Protein AF-A0A930AUY0-F1 (afdb_monomer_lite)

Structure (mmCIF, N/CA/C/O backbone):
data_AF-A0A930AUY0-F1
#
_entry.id   AF-A0A930AUY0-F1
#
loop_
_atom_site.group_PDB
_atom_site.id
_atom_site.type_symbol
_atom_site.label_atom_id
_atom_site.label_alt_id
_atom_site.label_comp_id
_atom_site.label_asym_id
_atom_site.label_entity_id
_atom_site.label_seq_id
_atom_site.pdbx_PDB_ins_code
_atom_site.Cartn_x
_atom_site.Cartn_y
_atom_site.Cartn_z
_atom_site.occupancy
_atom_site.B_iso_or_equiv
_atom_site.auth_seq_id
_atom_site.auth_comp_id
_atom_site.auth_asym_id
_atom_site.auth_atom_id
_atom_site.pdbx_PDB_model_num
ATOM 1 N N . MET A 1 1 ? 16.544 -74.589 -13.208 1.00 41.06 1 MET A N 1
ATOM 2 C CA . MET A 1 1 ? 16.921 -74.690 -11.782 1.00 41.06 1 MET A CA 1
ATOM 3 C C . MET A 1 1 ? 15.817 -74.072 -10.936 1.00 41.06 1 MET A C 1
ATOM 5 O O . MET A 1 1 ? 15.342 -73.018 -11.313 1.00 41.06 1 MET A O 1
ATOM 9 N N . LYS A 1 2 ? 15.421 -74.812 -9.889 1.00 37.94 2 LYS A N 1
ATOM 10 C CA . LYS A 1 2 ? 14.658 -74.528 -8.649 1.00 37.94 2 LYS A CA 1
ATOM 11 C C . LYS A 1 2 ? 13.603 -73.398 -8.567 1.00 37.94 2 LYS A C 1
ATOM 13 O O . LYS A 1 2 ? 13.712 -72.324 -9.128 1.00 37.94 2 LYS A O 1
ATOM 18 N N . ARG A 1 3 ? 12.561 -73.756 -7.808 1.00 39.16 3 ARG A N 1
ATOM 19 C CA . ARG A 1 3 ? 11.215 -73.190 -7.666 1.00 39.16 3 ARG A CA 1
ATOM 20 C C . ARG A 1 3 ? 11.123 -72.024 -6.670 1.00 39.16 3 ARG A C 1
ATOM 22 O O . ARG A 1 3 ? 11.911 -71.973 -5.738 1.00 39.16 3 ARG A O 1
ATOM 29 N N . ALA A 1 4 ? 10.009 -71.299 -6.827 1.00 44.06 4 ALA A N 1
ATOM 30 C CA . ALA A 1 4 ? 9.121 -70.724 -5.810 1.00 44.06 4 ALA A CA 1
ATOM 31 C C . ALA A 1 4 ? 9.638 -69.589 -4.912 1.00 44.06 4 ALA A C 1
ATOM 33 O O . ALA A 1 4 ? 10.593 -69.753 -4.170 1.00 44.06 4 ALA A O 1
ATOM 34 N N . ASN A 1 5 ? 8.858 -68.504 -4.873 1.00 42.44 5 ASN A N 1
ATOM 35 C CA . ASN A 1 5 ? 8.391 -67.944 -3.608 1.00 42.44 5 ASN A CA 1
ATOM 36 C C . ASN A 1 5 ? 6.959 -67.414 -3.766 1.00 42.44 5 ASN A C 1
ATOM 38 O O . ASN A 1 5 ? 6.680 -66.516 -4.556 1.00 42.44 5 ASN A O 1
ATOM 42 N N . LEU A 1 6 ? 6.070 -68.058 -3.013 1.00 42.62 6 LEU A N 1
ATOM 43 C CA . LEU A 1 6 ? 4.675 -67.732 -2.767 1.00 42.62 6 LEU A CA 1
ATOM 44 C C . LEU A 1 6 ? 4.659 -66.771 -1.570 1.00 42.62 6 LEU A C 1
ATOM 46 O O . LEU A 1 6 ? 5.109 -67.147 -0.490 1.00 42.62 6 LEU A O 1
ATOM 50 N N . GLY A 1 7 ? 4.194 -65.538 -1.769 1.00 42.78 7 GLY A N 1
ATOM 51 C CA . GLY A 1 7 ? 4.023 -64.533 -0.717 1.00 42.78 7 GLY A CA 1
ATOM 52 C C . GLY A 1 7 ? 2.540 -64.250 -0.498 1.00 42.78 7 GLY A C 1
ATOM 53 O O . GLY A 1 7 ? 1.831 -63.889 -1.429 1.00 42.78 7 GLY A O 1
ATOM 54 N N . MET A 1 8 ? 2.097 -64.502 0.725 1.00 53.50 8 MET A N 1
ATOM 55 C CA . MET A 1 8 ? 0.728 -64.669 1.205 1.00 53.50 8 MET A CA 1
ATOM 56 C C . MET A 1 8 ? -0.088 -63.364 1.248 1.00 53.50 8 MET A C 1
ATOM 58 O O . MET A 1 8 ? 0.446 -62.302 1.551 1.00 53.50 8 MET A O 1
ATOM 62 N N . MET A 1 9 ? -1.397 -63.472 0.988 1.00 49.09 9 MET A N 1
ATOM 63 C CA . MET A 1 9 ? -2.395 -62.439 1.276 1.00 49.09 9 MET A CA 1
ATOM 64 C C . MET A 1 9 ? -2.423 -62.065 2.761 1.00 49.09 9 MET A C 1
ATOM 66 O O . MET A 1 9 ? -2.457 -62.950 3.615 1.00 49.09 9 MET A O 1
ATOM 70 N N . THR A 1 10 ? -2.643 -60.780 3.037 1.00 47.25 10 THR A N 1
ATOM 71 C CA . THR A 1 10 ? -3.403 -60.351 4.216 1.00 47.25 10 THR A CA 1
ATOM 72 C C . THR A 1 10 ? -4.326 -59.193 3.847 1.00 47.25 10 THR A C 1
ATOM 74 O O . THR A 1 10 ? -3.898 -58.089 3.528 1.00 47.25 10 THR A O 1
ATOM 77 N N . LEU A 1 11 ? -5.620 -59.504 3.862 1.00 44.59 11 LEU A N 1
ATOM 78 C CA . LEU A 1 11 ? -6.761 -58.598 3.804 1.00 44.59 11 LEU A CA 1
ATOM 79 C C . LEU A 1 11 ? -7.063 -58.161 5.251 1.00 44.59 11 LEU A C 1
ATOM 81 O O . LEU A 1 11 ? -7.195 -59.046 6.097 1.00 44.59 11 LEU A O 1
ATOM 85 N N . LEU A 1 12 ? -7.216 -56.866 5.562 1.00 40.78 12 LEU A N 1
ATOM 86 C CA . LEU A 1 12 ? -7.854 -56.474 6.831 1.00 40.78 12 LEU A CA 1
ATOM 87 C C . LEU A 1 12 ? -8.586 -55.116 6.778 1.00 40.78 12 LEU A C 1
ATOM 89 O O . LEU A 1 12 ? -7.990 -54.052 6.886 1.00 40.78 12 LEU A O 1
ATOM 93 N N . ALA A 1 13 ? -9.900 -55.254 6.572 1.00 51.66 13 ALA A N 1
ATOM 94 C CA . ALA A 1 13 ? -11.075 -54.529 7.076 1.00 51.66 13 ALA A CA 1
ATOM 95 C C . ALA A 1 13 ? -11.067 -52.999 7.313 1.00 51.66 13 ALA A C 1
ATOM 97 O O . ALA A 1 13 ? -10.427 -52.480 8.223 1.00 51.66 13 ALA A O 1
ATOM 98 N N . LEU A 1 14 ? -11.981 -52.328 6.592 1.00 45.28 14 LEU A N 1
ATOM 99 C CA . LEU A 1 14 ? -12.645 -51.088 7.006 1.00 45.28 14 LEU A CA 1
ATOM 100 C C . LEU A 1 14 ? -13.542 -51.337 8.232 1.00 45.28 14 LEU A C 1
ATOM 102 O O . LEU A 1 14 ? -14.252 -52.3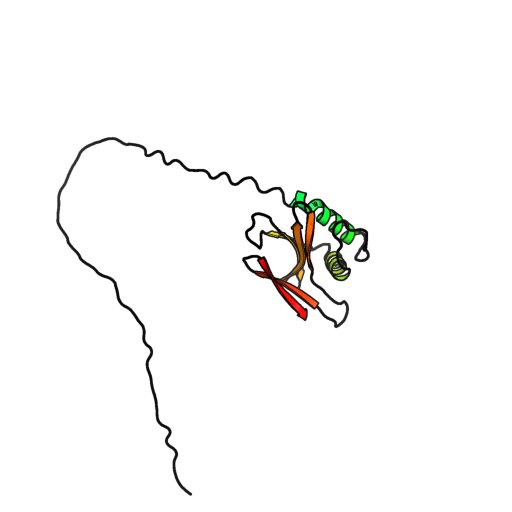42 8.276 1.00 45.28 14 LEU A O 1
ATOM 106 N N . VAL A 1 15 ? -13.616 -50.371 9.151 1.00 59.19 15 VAL A N 1
ATOM 107 C CA . VAL A 1 15 ? -14.698 -50.285 10.145 1.00 59.19 15 VAL A CA 1
ATOM 108 C C . VAL A 1 15 ? -15.395 -48.933 10.001 1.00 59.19 15 VAL A C 1
ATOM 110 O O . VAL A 1 15 ? -14.825 -47.887 10.298 1.00 59.19 15 VAL A O 1
ATOM 113 N N . LEU A 1 16 ? -16.642 -48.979 9.527 1.00 46.22 16 LEU A N 1
ATOM 114 C CA . LEU A 1 16 ? -17.627 -47.905 9.631 1.00 46.22 16 LEU A CA 1
ATOM 115 C C . LEU A 1 16 ? -18.341 -48.052 10.979 1.00 46.22 16 LEU A C 1
ATOM 117 O O . LEU A 1 16 ? -18.908 -49.106 11.262 1.00 46.22 16 LEU A O 1
ATOM 121 N N . GLY A 1 17 ? -18.328 -47.001 11.796 1.00 41.50 17 GLY A N 1
ATOM 122 C CA . GLY A 1 17 ? -19.151 -46.901 12.998 1.00 41.50 17 GLY A CA 1
ATOM 123 C C . GLY A 1 17 ? -20.426 -46.115 12.706 1.00 41.50 17 GLY A C 1
ATOM 124 O O . GLY A 1 17 ? -20.371 -44.906 12.505 1.00 41.50 17 GLY A O 1
ATOM 125 N N . ALA A 1 18 ? -21.567 -46.801 12.709 1.00 39.72 18 ALA A N 1
ATOM 126 C CA . ALA A 1 18 ? -22.899 -46.212 12.784 1.00 39.72 18 ALA A CA 1
ATOM 127 C C . ALA A 1 18 ? -23.663 -46.891 13.928 1.00 39.72 18 ALA A C 1
ATOM 129 O O . ALA A 1 18 ? -23.566 -48.109 14.060 1.00 39.72 18 ALA A O 1
ATOM 130 N N . CYS A 1 19 ? -24.398 -46.111 14.732 1.00 36.34 19 CYS A N 1
ATOM 131 C CA . CYS A 1 19 ? -25.766 -46.392 15.204 1.00 36.34 19 CYS A CA 1
ATOM 132 C C . CYS A 1 19 ? -26.179 -45.440 16.337 1.00 36.34 19 CYS A C 1
ATOM 134 O O . CYS A 1 19 ? -25.430 -45.235 17.288 1.00 36.34 19 CYS A O 1
ATOM 136 N N . GLY A 1 20 ? -27.416 -44.937 16.264 1.00 34.88 20 GLY A N 1
ATOM 137 C CA . GLY A 1 20 ? -28.084 -44.301 17.398 1.00 34.88 20 GLY A CA 1
ATOM 138 C C . GLY A 1 20 ? -29.282 -43.419 17.043 1.00 34.88 20 GLY A C 1
ATOM 139 O O . GLY A 1 20 ? -29.267 -42.249 17.394 1.00 34.88 20 GLY A O 1
ATOM 140 N N . ASN A 1 21 ? -30.310 -43.950 16.367 1.00 36.44 21 ASN A N 1
ATOM 141 C CA . ASN A 1 21 ? -31.605 -43.273 16.209 1.00 36.44 21 ASN A CA 1
ATOM 142 C C . ASN A 1 21 ? -32.692 -44.128 16.880 1.00 36.44 21 ASN A C 1
ATOM 144 O O . ASN A 1 21 ? -32.967 -45.240 16.430 1.00 36.44 21 ASN A O 1
ATOM 148 N N . GLY A 1 22 ? -33.279 -43.631 17.970 1.00 38.28 22 GLY A N 1
ATOM 149 C CA . GLY A 1 22 ? -34.413 -44.254 18.651 1.00 38.28 22 GLY A CA 1
ATOM 150 C C . GLY A 1 22 ? -35.733 -43.688 18.129 1.00 38.28 22 GLY A C 1
ATOM 151 O O . GLY A 1 22 ? -35.956 -42.483 18.190 1.00 38.28 22 GLY A O 1
ATOM 152 N N . GLN A 1 23 ? -36.603 -44.558 17.618 1.00 38.22 23 GLN A N 1
ATOM 153 C CA . GLN A 1 23 ? -38.022 -44.278 17.397 1.00 38.22 23 GLN A CA 1
ATOM 154 C C . GLN A 1 23 ? -38.837 -44.889 18.537 1.00 38.22 23 GLN A C 1
ATOM 156 O O . GLN A 1 23 ? -38.684 -46.072 18.832 1.00 38.22 23 GLN A O 1
ATOM 161 N N . THR A 1 24 ? -39.804 -44.138 19.051 1.00 31.78 24 THR A N 1
ATOM 162 C CA . THR A 1 24 ? -41.055 -44.694 19.576 1.00 31.78 24 THR A CA 1
ATOM 163 C C . THR A 1 24 ? -42.222 -43.917 18.974 1.00 31.78 24 THR A C 1
ATOM 165 O O . THR A 1 24 ? -42.271 -42.690 19.012 1.00 31.78 24 THR A O 1
ATOM 168 N N . LYS A 1 25 ? -43.124 -44.669 18.338 1.00 33.12 25 LYS A N 1
ATOM 169 C CA . LYS A 1 25 ? -44.444 -44.244 17.868 1.00 33.12 25 LYS A CA 1
ATOM 170 C C . LYS A 1 25 ? -45.422 -44.333 19.038 1.00 33.12 25 LYS A C 1
ATOM 172 O O . LYS A 1 25 ? -45.377 -45.328 19.753 1.00 33.12 25 LYS A O 1
ATOM 177 N N . ASP A 1 26 ? -46.367 -43.405 19.118 1.00 31.72 26 ASP A N 1
ATOM 178 C CA . ASP A 1 26 ? -47.728 -43.739 19.538 1.00 31.72 26 ASP A CA 1
ATOM 179 C C . ASP A 1 26 ? -48.743 -42.861 18.787 1.00 31.72 26 ASP A C 1
ATOM 181 O O . ASP A 1 26 ? -48.446 -41.725 18.414 1.00 31.72 26 ASP A O 1
ATOM 185 N N . SER A 1 27 ? -49.900 -43.438 18.476 1.00 34.66 27 SER A N 1
ATOM 186 C CA . SER A 1 27 ? -51.002 -42.864 17.699 1.00 34.66 27 SER A CA 1
ATOM 187 C C . SER A 1 27 ? -52.279 -42.945 18.533 1.00 34.66 27 SER A C 1
ATOM 189 O O . SER A 1 27 ? -52.641 -44.024 18.985 1.00 34.66 27 SER A O 1
ATOM 191 N N . GLY A 1 28 ? -52.999 -41.831 18.685 1.00 29.50 28 GLY A N 1
ATOM 192 C CA . GLY A 1 28 ? -54.304 -41.769 19.351 1.00 29.50 28 GLY A CA 1
ATOM 193 C C . GLY A 1 28 ? -55.206 -40.717 18.698 1.00 29.50 28 GLY A C 1
ATOM 194 O O . GLY A 1 28 ? -54.738 -39.643 18.333 1.00 29.50 28 GLY A O 1
ATOM 195 N N . ALA A 1 29 ? -56.472 -41.077 18.486 1.00 28.86 29 ALA A N 1
ATOM 196 C CA . ALA A 1 29 ? -57.418 -40.505 17.527 1.00 28.86 29 ALA A CA 1
ATOM 197 C C . ALA A 1 29 ? -58.315 -39.345 18.037 1.00 28.86 29 ALA A C 1
ATOM 199 O O . ALA A 1 29 ? -58.529 -39.197 19.233 1.00 28.86 29 ALA A O 1
ATOM 200 N N . GLU A 1 30 ? -58.858 -38.595 17.058 1.00 29.36 30 GLU A N 1
ATOM 201 C CA . GLU A 1 30 ? -60.138 -37.839 16.967 1.00 29.36 30 GLU A CA 1
ATOM 202 C C . GLU A 1 30 ? -60.681 -36.981 18.142 1.00 29.36 30 GLU A C 1
ATOM 204 O O . GLU A 1 30 ? -61.057 -37.502 19.184 1.00 29.36 30 GLU A O 1
ATOM 209 N N . LYS A 1 31 ? -60.983 -35.685 17.895 1.00 27.70 31 LYS A N 1
ATOM 210 C CA . LYS A 1 31 ? -62.313 -35.165 17.450 1.00 27.70 31 LYS A CA 1
ATOM 211 C C . LYS A 1 31 ? -62.484 -33.636 17.664 1.00 27.70 31 LYS A C 1
ATOM 213 O O . LYS A 1 31 ? -62.185 -33.093 18.716 1.00 27.70 31 LYS A O 1
ATOM 218 N N . SER A 1 32 ? -63.020 -32.992 16.623 1.00 30.50 32 SER A N 1
ATOM 219 C CA . SER A 1 32 ? -63.754 -31.712 16.465 1.00 30.50 32 SER A CA 1
ATOM 220 C C . SER A 1 32 ? -64.040 -30.713 17.624 1.00 30.50 32 SER A C 1
ATOM 222 O O . SER A 1 32 ? -64.730 -31.041 18.580 1.00 30.50 32 SER A O 1
ATOM 224 N N . GLN A 1 33 ? -63.748 -29.433 17.302 1.00 32.19 33 GLN A N 1
ATOM 225 C CA . GLN A 1 33 ? -64.621 -28.223 17.294 1.00 32.19 33 GLN A CA 1
ATOM 226 C C . GLN A 1 33 ? -64.729 -27.199 18.476 1.00 32.19 33 GLN A C 1
ATOM 228 O O . GLN A 1 33 ? -65.327 -27.463 19.507 1.00 32.19 33 GLN A O 1
ATOM 233 N N . VAL A 1 34 ? -64.286 -25.961 18.142 1.00 27.38 34 VAL A N 1
ATOM 234 C CA . VAL A 1 34 ? -64.723 -24.556 18.451 1.00 27.38 34 VAL A CA 1
ATOM 235 C C . VAL A 1 34 ? -64.672 -23.960 19.885 1.00 27.38 34 VAL A C 1
ATOM 237 O O . VAL A 1 34 ? -65.478 -24.312 20.735 1.00 27.38 34 VAL A O 1
ATOM 240 N N . THR A 1 35 ? -63.886 -22.878 20.089 1.00 25.25 35 THR A N 1
ATOM 241 C CA . THR A 1 35 ? -64.318 -21.440 20.201 1.00 25.25 35 THR A CA 1
ATOM 242 C C . THR A 1 35 ? -63.392 -20.566 21.085 1.00 25.25 35 THR A C 1
ATOM 244 O O . THR A 1 35 ? -63.191 -20.866 22.251 1.00 25.25 35 THR A O 1
ATOM 247 N N . GLN A 1 36 ? -62.919 -19.455 20.489 1.00 31.56 36 GLN A N 1
ATOM 248 C CA . GLN A 1 36 ? -62.481 -18.130 21.004 1.00 31.56 36 GLN A CA 1
ATOM 249 C C . GLN A 1 36 ? -61.567 -17.974 22.237 1.00 31.56 36 GLN A C 1
ATOM 251 O O . GLN A 1 36 ? -61.910 -18.344 23.351 1.00 31.56 36 GLN A O 1
ATOM 256 N N . GLY A 1 37 ? -60.509 -17.166 22.056 1.00 28.50 37 GLY A N 1
ATOM 257 C CA . GLY A 1 37 ? -59.898 -16.405 23.150 1.00 28.50 37 GLY A CA 1
ATOM 258 C C . GLY A 1 37 ? -58.584 -15.697 22.800 1.00 28.50 37 GLY A C 1
ATOM 259 O O . GLY A 1 37 ? -57.536 -16.316 22.860 1.00 28.50 37 GLY A O 1
ATOM 260 N N . ALA A 1 38 ? -58.683 -14.398 22.494 1.00 31.86 38 ALA A N 1
ATOM 261 C CA . ALA A 1 38 ? -57.677 -13.330 22.628 1.00 31.86 38 ALA A CA 1
ATOM 262 C C . ALA A 1 38 ? -56.285 -13.469 21.963 1.00 31.86 38 ALA A C 1
ATOM 264 O O . ALA A 1 38 ? -55.397 -14.188 22.411 1.00 31.86 38 ALA A O 1
ATOM 265 N N . THR A 1 39 ? -56.057 -12.621 20.957 1.00 34.75 39 THR A N 1
ATOM 266 C CA . THR A 1 39 ? -54.735 -12.252 20.441 1.00 34.75 39 THR A CA 1
ATOM 267 C C . THR A 1 39 ? -53.969 -11.453 21.501 1.00 34.75 39 THR A C 1
ATOM 269 O O . THR A 1 39 ? -54.252 -10.275 21.710 1.00 34.75 39 THR A O 1
ATOM 272 N N . THR A 1 40 ? -52.979 -12.070 22.142 1.00 31.64 40 THR A N 1
ATOM 273 C CA . THR A 1 40 ? -51.931 -11.351 22.878 1.00 31.64 40 THR A CA 1
ATOM 274 C C . THR A 1 40 ? -50.737 -11.217 21.943 1.00 31.64 40 THR A C 1
ATOM 276 O O . THR A 1 40 ? -50.098 -12.209 21.605 1.00 31.64 40 THR A O 1
ATOM 279 N N . ALA A 1 41 ? -50.466 -10.001 21.473 1.00 38.28 41 ALA A N 1
ATOM 280 C CA . ALA A 1 41 ? -49.250 -9.710 20.727 1.00 38.28 41 ALA A CA 1
ATOM 281 C C . ALA A 1 41 ? -48.055 -9.761 21.692 1.00 38.28 41 ALA A C 1
ATOM 283 O O . ALA A 1 41 ? -47.931 -8.912 22.575 1.00 38.28 41 ALA A O 1
ATOM 284 N N . GLU A 1 42 ? -47.187 -10.759 21.533 1.00 38.50 42 GLU A N 1
ATOM 285 C CA . GLU A 1 42 ? -45.856 -10.746 22.136 1.00 38.50 42 GLU A CA 1
ATOM 286 C C . GLU A 1 42 ? -45.053 -9.588 21.538 1.00 38.50 42 GLU A C 1
ATOM 288 O O . GLU A 1 42 ? -44.759 -9.546 20.342 1.00 38.50 42 GLU A O 1
ATOM 293 N N . VAL A 1 43 ? -44.684 -8.632 22.389 1.00 40.94 43 VAL A N 1
ATOM 294 C CA . VAL A 1 43 ? -43.685 -7.617 22.063 1.00 40.94 43 VAL A CA 1
ATOM 295 C C . VAL A 1 43 ? -42.331 -8.318 22.035 1.00 40.94 43 VAL A C 1
ATOM 297 O O . VAL A 1 43 ? -41.701 -8.540 23.066 1.00 40.94 43 VAL A O 1
ATOM 300 N N . THR A 1 44 ? -41.883 -8.692 20.838 1.00 34.38 44 THR A N 1
ATOM 301 C CA . THR A 1 44 ? -40.481 -9.038 20.604 1.00 34.38 44 THR A CA 1
ATOM 302 C C . THR A 1 44 ? -39.656 -7.763 20.747 1.00 34.38 44 THR A C 1
ATOM 304 O O . THR A 1 44 ? -39.594 -6.943 19.830 1.00 34.38 44 THR A O 1
ATOM 307 N N . THR A 1 45 ? -39.027 -7.579 21.906 1.00 33.81 45 THR A N 1
ATOM 308 C CA . THR A 1 45 ? -37.971 -6.581 22.083 1.00 33.81 45 THR A CA 1
ATOM 309 C C . THR A 1 45 ? -36.796 -6.984 21.199 1.00 33.81 45 THR A C 1
ATOM 311 O O . THR A 1 45 ? -35.992 -7.843 21.555 1.00 33.81 45 THR A O 1
ATOM 314 N N . GLN A 1 46 ? -36.720 -6.388 20.010 1.00 40.94 46 GLN A N 1
ATOM 315 C CA . GLN A 1 46 ? -35.516 -6.414 19.195 1.00 40.94 46 GLN A CA 1
ATOM 316 C C . GLN A 1 46 ? -34.472 -5.561 19.913 1.00 40.94 46 GLN A C 1
ATOM 318 O O . GLN A 1 46 ? -34.529 -4.333 19.895 1.00 40.94 46 GLN A O 1
ATOM 323 N N . THR A 1 47 ? -33.528 -6.216 20.583 1.00 37.34 47 THR A N 1
ATOM 324 C CA . THR A 1 47 ? -32.295 -5.563 21.013 1.00 37.34 47 THR A CA 1
ATOM 325 C C . THR A 1 47 ? -31.496 -5.246 19.757 1.00 37.34 47 THR A C 1
ATOM 327 O O . THR A 1 47 ? -30.736 -6.075 19.258 1.00 37.34 47 THR A O 1
ATOM 330 N N . THR A 1 48 ? -31.696 -4.052 19.207 1.00 38.25 48 THR A N 1
ATOM 331 C CA . THR A 1 48 ? -30.787 -3.487 18.215 1.00 38.25 48 THR A CA 1
ATOM 332 C C . THR A 1 48 ? -29.481 -3.190 18.940 1.00 38.25 48 THR A C 1
ATOM 334 O O . THR A 1 48 ? -29.352 -2.171 19.617 1.00 38.25 48 THR A O 1
ATOM 337 N N . THR A 1 49 ? -28.508 -4.093 18.847 1.00 40.62 49 THR A N 1
ATOM 338 C CA . THR A 1 49 ? -27.128 -3.754 19.189 1.00 40.62 49 THR A CA 1
ATOM 339 C C . THR A 1 49 ? -26.655 -2.770 18.126 1.00 40.62 49 THR A C 1
ATOM 341 O O . THR A 1 49 ? -26.272 -3.165 17.027 1.00 40.62 49 THR A O 1
ATOM 344 N N . THR A 1 50 ? -26.753 -1.474 18.415 1.00 43.66 50 THR A N 1
ATOM 345 C CA . THR A 1 50 ? -26.173 -0.427 17.574 1.00 43.66 50 THR A CA 1
ATOM 346 C C . THR A 1 50 ? -24.657 -0.583 17.638 1.00 43.66 50 THR A C 1
ATOM 348 O O . THR A 1 50 ? -24.015 -0.100 18.569 1.00 43.66 50 THR A O 1
ATOM 351 N N . VAL A 1 51 ? -24.082 -1.313 16.681 1.00 54.53 51 VAL A N 1
ATOM 352 C CA . VAL A 1 51 ? -22.636 -1.299 16.446 1.00 54.53 51 VAL A CA 1
ATOM 353 C C . VAL A 1 51 ? -22.274 0.151 16.135 1.00 54.53 51 VAL A C 1
ATOM 355 O O . VAL A 1 51 ? -22.900 0.773 15.273 1.00 54.53 51 VAL A O 1
ATOM 358 N N . ALA A 1 52 ? -21.331 0.719 16.887 1.00 57.72 52 ALA A N 1
ATOM 359 C CA . ALA A 1 52 ? -20.846 2.067 16.624 1.00 57.72 52 ALA A CA 1
ATOM 360 C C . ALA A 1 52 ? -20.400 2.168 15.150 1.00 57.72 52 ALA A C 1
ATOM 362 O O . ALA A 1 52 ? -19.799 1.217 14.644 1.00 57.72 52 ALA A O 1
ATOM 363 N N . PRO A 1 53 ? -20.686 3.277 14.442 1.00 63.03 53 PRO A N 1
ATOM 364 C CA . PRO A 1 53 ? -20.256 3.431 13.058 1.00 63.03 53 PRO A CA 1
ATOM 365 C C . PRO A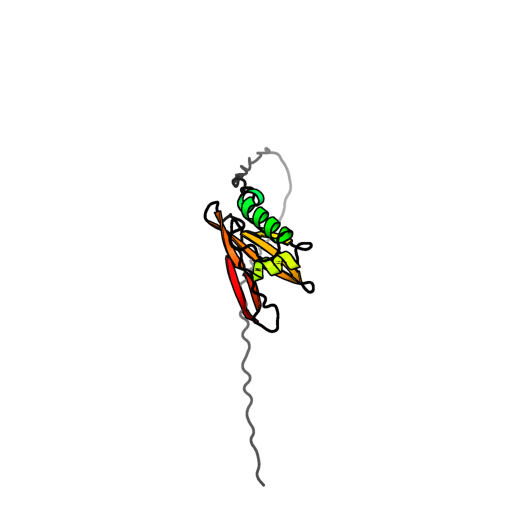 1 53 ? -18.736 3.276 12.961 1.00 63.03 53 PRO A C 1
ATOM 367 O O . PRO A 1 53 ? -18.003 3.955 13.686 1.00 63.03 53 PRO A O 1
ATOM 370 N N . LYS A 1 54 ? -18.263 2.395 12.071 1.00 68.75 54 LYS A N 1
ATOM 371 C CA . LYS A 1 54 ? -16.834 2.292 11.758 1.00 68.75 54 LYS A CA 1
ATOM 372 C C . LYS A 1 54 ? -16.384 3.639 11.162 1.00 68.75 54 LYS A C 1
ATOM 374 O O . LYS A 1 54 ? -17.109 4.181 10.321 1.00 68.75 54 LYS A O 1
ATOM 379 N N . PRO A 1 55 ? -15.262 4.224 11.617 1.00 73.19 55 PRO A N 1
ATOM 380 C CA . PRO A 1 55 ? -14.729 5.451 11.026 1.00 73.19 55 PRO A CA 1
ATOM 381 C C . PRO A 1 55 ? -14.471 5.276 9.519 1.00 73.19 55 PRO A C 1
ATOM 383 O O . PRO A 1 55 ? -14.224 4.163 9.058 1.00 73.19 55 PRO A O 1
ATOM 386 N N . ASP A 1 56 ? -14.531 6.365 8.743 1.00 85.75 56 ASP A N 1
ATOM 387 C CA . ASP A 1 56 ? -14.251 6.301 7.303 1.00 85.75 56 ASP A CA 1
ATOM 388 C C . ASP A 1 56 ? -12.769 5.973 7.071 1.00 85.75 56 ASP A C 1
ATOM 390 O O . ASP A 1 56 ? -11.878 6.794 7.307 1.00 85.75 56 ASP A O 1
ATOM 394 N N . ASN A 1 57 ? -12.498 4.766 6.574 1.00 85.88 57 ASN A N 1
ATOM 395 C CA . ASN A 1 57 ? -11.140 4.310 6.297 1.00 85.88 57 ASN A CA 1
ATOM 396 C C . ASN A 1 57 ? -10.391 5.241 5.334 1.00 85.88 57 ASN A C 1
ATOM 398 O O . ASN A 1 57 ? -9.175 5.392 5.442 1.00 85.88 57 ASN A O 1
ATOM 402 N N . LYS A 1 58 ? -11.078 5.899 4.391 1.00 88.44 58 LYS A N 1
ATOM 403 C CA . LYS A 1 58 ? -10.397 6.809 3.458 1.00 88.44 58 LYS A CA 1
ATOM 404 C C . LYS A 1 58 ? -9.792 8.011 4.170 1.00 88.44 58 LYS A C 1
ATOM 406 O O . LYS A 1 58 ? -8.715 8.455 3.777 1.00 88.44 58 LYS A O 1
ATOM 411 N N . GLU A 1 59 ? -10.458 8.507 5.207 1.00 92.94 59 GLU A N 1
ATOM 412 C CA . GLU A 1 59 ? -9.950 9.598 6.035 1.00 92.94 59 GLU A CA 1
ATOM 413 C C . GLU A 1 59 ? -8.732 9.139 6.845 1.00 92.94 59 GLU A C 1
ATOM 415 O O . GLU A 1 59 ? -7.691 9.798 6.829 1.00 92.94 59 GLU A O 1
ATOM 420 N N . LEU A 1 60 ? -8.819 7.961 7.472 1.00 94.44 60 LEU A N 1
ATOM 421 C CA . LEU A 1 60 ? -7.730 7.393 8.277 1.00 94.44 60 LEU A CA 1
ATOM 422 C C . LEU A 1 60 ? -6.449 7.151 7.464 1.00 94.44 60 LEU A C 1
ATOM 424 O O . LEU A 1 60 ? -5.344 7.321 7.975 1.00 94.44 60 LEU A O 1
ATOM 428 N N . TYR A 1 61 ? -6.590 6.811 6.182 1.00 97.38 61 TYR A N 1
ATOM 429 C CA . TYR A 1 61 ? -5.475 6.553 5.270 1.00 97.38 61 TYR A CA 1
ATOM 430 C C . TYR A 1 61 ? -5.165 7.716 4.310 1.00 97.38 61 TYR A C 1
ATOM 432 O O . TYR A 1 61 ? -4.415 7.529 3.349 1.00 97.38 61 TYR A O 1
ATOM 440 N N . ALA A 1 62 ? -5.670 8.932 4.556 1.00 96.81 62 ALA A N 1
ATOM 441 C CA . ALA A 1 62 ? -5.464 10.089 3.672 1.00 96.81 62 ALA A CA 1
ATOM 442 C C . ALA A 1 62 ? -3.979 10.340 3.337 1.00 96.81 62 ALA A C 1
ATOM 444 O O . ALA A 1 62 ? -3.632 10.563 2.177 1.00 96.81 62 ALA A O 1
ATOM 445 N N . LYS A 1 63 ? -3.091 10.200 4.332 1.00 97.38 63 LYS A N 1
ATOM 446 C CA . LYS A 1 63 ? -1.634 10.317 4.158 1.00 97.38 63 LYS A CA 1
ATOM 447 C C . LYS A 1 63 ? -1.041 9.283 3.205 1.00 97.38 63 LYS A C 1
ATOM 449 O O . LYS A 1 63 ? -0.187 9.623 2.395 1.00 97.38 63 LYS A O 1
ATOM 454 N N . VAL A 1 64 ? -1.547 8.051 3.229 1.00 98.31 64 VAL A N 1
ATOM 455 C CA . VAL A 1 64 ? -1.137 7.024 2.263 1.00 98.31 64 VAL A CA 1
ATOM 456 C C . VAL A 1 64 ? -1.591 7.416 0.857 1.00 98.31 64 VAL A C 1
ATOM 458 O O . VAL A 1 64 ? -0.821 7.303 -0.090 1.00 98.31 64 VAL A O 1
ATOM 461 N N . PHE A 1 65 ? -2.806 7.942 0.683 1.00 98.00 65 PHE A N 1
ATOM 462 C CA . PHE A 1 65 ? -3.261 8.396 -0.638 1.00 98.00 65 PHE A CA 1
ATOM 463 C C . PHE A 1 65 ? -2.476 9.609 -1.172 1.00 98.00 65 PHE A C 1
ATOM 465 O O . PHE A 1 65 ? -2.248 9.695 -2.383 1.00 98.00 65 PHE A O 1
ATOM 472 N N . GLU A 1 66 ? -2.034 10.523 -0.301 1.00 98.12 66 GLU A N 1
ATOM 473 C CA . GLU A 1 66 ? -1.083 11.595 -0.646 1.00 98.12 66 GLU A CA 1
ATOM 474 C C . GLU A 1 66 ? 0.253 11.019 -1.147 1.00 98.12 66 GLU A C 1
ATOM 476 O O . GLU A 1 66 ? 0.763 11.437 -2.191 1.00 98.12 66 GLU A O 1
ATOM 481 N N . ASP A 1 67 ? 0.783 10.009 -0.458 1.00 98.38 67 ASP A N 1
ATOM 482 C CA . ASP A 1 67 ? 2.035 9.346 -0.837 1.00 98.38 67 ASP A CA 1
ATOM 483 C C . ASP A 1 67 ? 1.922 8.639 -2.186 1.00 98.38 67 ASP A C 1
ATOM 485 O O . ASP A 1 67 ? 2.788 8.787 -3.050 1.00 98.38 67 ASP A O 1
ATOM 489 N N . ILE A 1 68 ? 0.819 7.923 -2.420 1.00 98.12 68 ILE A N 1
ATOM 490 C CA . ILE A 1 68 ? 0.577 7.262 -3.705 1.00 98.12 68 ILE A CA 1
ATOM 491 C C . ILE A 1 68 ? 0.489 8.288 -4.835 1.00 98.12 68 ILE A C 1
ATOM 493 O O . ILE A 1 68 ? 1.039 8.047 -5.907 1.00 98.12 68 ILE A O 1
ATOM 497 N N . ARG A 1 69 ? -0.141 9.447 -4.617 1.00 98.12 69 ARG A N 1
ATOM 498 C CA . ARG A 1 69 ? -0.149 10.535 -5.608 1.00 98.12 69 ARG A CA 1
ATOM 499 C C . ARG A 1 69 ? 1.268 11.020 -5.912 1.00 98.12 69 ARG A C 1
ATOM 501 O O . ARG A 1 69 ? 1.639 11.083 -7.082 1.00 98.12 69 ARG A O 1
ATOM 508 N N . THR A 1 70 ? 2.067 11.252 -4.873 1.00 98.44 70 THR A N 1
ATOM 509 C CA . THR A 1 70 ? 3.482 11.634 -4.999 1.00 98.44 70 THR A CA 1
ATOM 510 C C . THR A 1 70 ? 4.260 10.618 -5.839 1.00 98.44 70 THR A C 1
ATOM 512 O O . THR A 1 70 ? 4.961 11.000 -6.774 1.00 98.44 70 THR A O 1
ATOM 515 N N . VAL A 1 71 ? 4.087 9.317 -5.582 1.00 98.19 71 VAL A N 1
ATOM 516 C CA . VAL A 1 71 ? 4.710 8.239 -6.372 1.00 98.19 71 VAL A CA 1
ATOM 517 C C . VAL A 1 71 ? 4.242 8.258 -7.829 1.00 98.19 71 VAL A C 1
ATOM 519 O O . VAL A 1 71 ? 5.051 8.070 -8.737 1.00 98.19 71 VAL A O 1
ATOM 522 N N . LYS A 1 72 ? 2.949 8.481 -8.099 1.00 97.69 72 LYS A N 1
ATOM 523 C CA . LYS A 1 72 ? 2.421 8.537 -9.477 1.00 97.69 72 LYS A CA 1
ATOM 524 C C . LYS A 1 72 ? 3.009 9.700 -10.280 1.00 97.69 72 LYS A C 1
ATOM 526 O O . LYS A 1 72 ? 3.303 9.519 -11.464 1.00 97.69 72 LYS A O 1
ATOM 531 N N . GLU A 1 73 ? 3.165 10.855 -9.641 1.00 97.38 73 GLU A N 1
ATOM 532 C CA . GLU A 1 73 ? 3.626 12.100 -10.262 1.00 97.38 73 GLU A CA 1
ATOM 533 C C . GLU A 1 73 ? 5.150 12.150 -10.417 1.00 97.38 73 GLU A C 1
ATOM 535 O O . GLU A 1 73 ? 5.645 12.527 -11.478 1.00 97.38 73 GLU A O 1
ATOM 540 N N . LEU A 1 74 ? 5.896 11.743 -9.385 1.00 97.62 74 LEU A N 1
ATOM 541 C CA . LEU A 1 74 ? 7.353 11.911 -9.326 1.00 97.62 74 LEU A CA 1
ATOM 542 C C . LEU A 1 74 ? 8.149 10.652 -9.693 1.00 97.62 74 LEU A C 1
ATOM 544 O O . LEU A 1 74 ? 9.350 10.747 -9.935 1.00 97.62 74 LEU A O 1
ATOM 548 N N . GLY A 1 75 ? 7.516 9.478 -9.738 1.00 96.94 75 GLY A N 1
ATOM 549 C CA . GLY A 1 75 ? 8.213 8.210 -9.960 1.00 96.94 75 GLY A CA 1
ATOM 550 C C . GLY A 1 75 ? 8.597 7.489 -8.667 1.00 96.94 75 GLY A C 1
ATOM 551 O O . GLY A 1 75 ? 8.037 7.731 -7.602 1.00 96.94 75 GLY A O 1
ATOM 552 N N . ALA A 1 76 ? 9.548 6.558 -8.773 1.00 94.69 76 ALA A N 1
ATOM 553 C CA . ALA A 1 76 ? 9.987 5.712 -7.660 1.00 94.69 76 ALA A CA 1
ATOM 554 C C . ALA A 1 76 ? 11.008 6.386 -6.721 1.00 94.69 76 ALA A C 1
ATOM 556 O O . ALA A 1 76 ? 11.180 5.946 -5.587 1.00 94.69 76 ALA A O 1
ATOM 557 N N . ASP A 1 77 ? 11.687 7.445 -7.178 1.00 96.06 77 ASP A N 1
ATOM 558 C CA . ASP A 1 77 ? 12.721 8.157 -6.413 1.00 96.06 77 ASP A CA 1
ATOM 559 C C . ASP A 1 77 ? 12.113 9.240 -5.497 1.00 96.06 77 ASP A C 1
ATOM 561 O O . ASP A 1 77 ? 12.180 10.460 -5.717 1.00 96.06 77 ASP A O 1
ATOM 565 N N . VAL A 1 78 ? 11.415 8.751 -4.473 1.00 96.06 78 VAL A N 1
ATOM 566 C CA . VAL A 1 78 ? 10.628 9.555 -3.524 1.00 96.06 78 VAL A CA 1
ATOM 567 C C . VAL A 1 78 ? 11.093 9.397 -2.076 1.00 96.06 78 VAL A C 1
ATOM 569 O O . VAL A 1 78 ? 10.362 9.735 -1.145 1.00 96.06 78 VAL A O 1
ATOM 572 N N . ALA A 1 79 ? 12.320 8.913 -1.870 1.00 93.00 79 ALA A N 1
ATOM 573 C CA . ALA A 1 79 ? 12.908 8.789 -0.541 1.00 93.00 79 ALA A CA 1
ATOM 574 C C . ALA A 1 79 ? 12.847 10.133 0.212 1.00 93.00 79 ALA A C 1
ATOM 576 O O . ALA A 1 79 ? 13.192 11.185 -0.327 1.00 93.00 79 ALA A O 1
ATOM 577 N N . GLY A 1 80 ? 12.351 10.100 1.452 1.00 94.75 80 GLY A N 1
ATOM 578 C CA . GLY A 1 80 ? 12.178 11.288 2.296 1.00 94.75 80 GLY A CA 1
ATOM 579 C C . GLY A 1 80 ? 11.029 12.230 1.904 1.00 94.75 80 GLY A C 1
ATOM 580 O O . GLY A 1 80 ? 10.855 13.250 2.564 1.00 94.75 80 GLY A O 1
ATOM 581 N N . LYS A 1 81 ? 10.242 11.915 0.864 1.00 96.50 81 LYS A N 1
ATOM 582 C CA . LYS A 1 81 ? 9.098 12.736 0.413 1.00 96.50 81 LYS A CA 1
ATOM 583 C C . LYS A 1 81 ? 7.735 12.184 0.845 1.00 96.50 81 LYS A C 1
ATOM 585 O O . LYS A 1 81 ? 6.730 12.851 0.635 1.00 96.50 81 LYS A O 1
ATOM 590 N N . LEU A 1 82 ? 7.699 10.969 1.392 1.00 97.94 82 LEU A N 1
ATOM 591 C CA . LEU A 1 82 ? 6.470 10.265 1.761 1.00 97.94 82 LEU A CA 1
ATOM 592 C C . LEU A 1 82 ? 6.190 10.388 3.261 1.00 97.94 82 LEU A C 1
ATOM 594 O O . LEU A 1 82 ? 7.115 10.349 4.074 1.00 97.94 82 LEU A O 1
ATOM 598 N N . ASN A 1 83 ? 4.913 10.485 3.622 1.00 97.81 83 ASN A N 1
ATOM 599 C CA . ASN A 1 83 ? 4.433 10.451 5.001 1.00 97.81 83 ASN A CA 1
ATOM 600 C C . ASN A 1 83 ? 4.655 9.059 5.624 1.00 97.81 83 ASN A C 1
ATOM 602 O O . ASN A 1 83 ? 5.049 8.956 6.784 1.00 97.81 83 ASN A O 1
ATOM 606 N N . VAL A 1 84 ? 4.425 7.999 4.845 1.00 97.31 84 VAL A N 1
ATOM 607 C CA . VAL A 1 84 ? 4.698 6.600 5.180 1.00 97.31 84 VAL A CA 1
ATOM 608 C C . VAL A 1 84 ? 5.746 6.073 4.191 1.00 97.31 84 VAL A C 1
ATOM 610 O O . VAL A 1 84 ? 5.406 5.732 3.055 1.00 97.31 84 VAL A O 1
ATOM 613 N N . PRO A 1 85 ? 7.033 6.035 4.583 1.00 95.69 85 PRO A N 1
ATOM 614 C CA . PRO A 1 85 ? 8.123 5.692 3.676 1.00 95.69 85 PRO A CA 1
ATOM 615 C C . PRO A 1 85 ? 7.951 4.312 3.041 1.00 95.69 85 PRO A C 1
ATOM 617 O O . PRO A 1 85 ? 7.846 3.312 3.743 1.00 95.69 85 PRO A O 1
ATOM 620 N N . LEU A 1 86 ? 7.958 4.277 1.710 1.00 95.62 86 LEU A N 1
ATOM 621 C CA . LEU A 1 86 ? 7.993 3.066 0.899 1.00 95.62 86 LEU A CA 1
ATOM 622 C C . LEU A 1 86 ? 9.425 2.769 0.474 1.00 95.62 86 LEU A C 1
ATOM 624 O O . LEU A 1 86 ? 10.173 3.681 0.113 1.00 95.62 86 LEU A O 1
ATOM 628 N N . GLU A 1 87 ? 9.770 1.489 0.410 1.00 93.88 87 GLU A N 1
ATOM 629 C CA . GLU A 1 87 ? 10.999 1.083 -0.261 1.00 93.88 87 GLU A CA 1
ATOM 630 C C . GLU A 1 87 ? 10.908 1.317 -1.774 1.00 93.88 87 GLU A C 1
ATOM 632 O O . GLU A 1 87 ? 9.830 1.253 -2.381 1.00 93.88 87 GLU A O 1
ATOM 637 N N . TYR A 1 88 ? 12.066 1.532 -2.404 1.00 93.06 88 TYR A N 1
ATOM 638 C CA . TYR A 1 88 ? 12.158 1.886 -3.823 1.00 93.06 88 TYR A CA 1
ATOM 639 C C . TYR A 1 88 ? 11.396 0.913 -4.732 1.00 93.06 88 TYR A C 1
ATOM 641 O O . TYR A 1 88 ? 10.679 1.333 -5.635 1.00 93.06 88 TYR A O 1
ATOM 649 N N . TRP A 1 89 ? 11.511 -0.396 -4.503 1.00 91.56 89 TRP A N 1
ATOM 650 C CA . TRP A 1 89 ? 10.861 -1.413 -5.339 1.00 91.56 89 TRP A CA 1
ATOM 651 C C . TRP A 1 89 ? 9.333 -1.397 -5.228 1.00 91.56 89 TRP A C 1
ATOM 653 O O . TRP A 1 89 ? 8.647 -1.643 -6.225 1.00 91.56 89 TRP A O 1
ATOM 663 N N . ALA A 1 90 ? 8.791 -1.079 -4.051 1.00 94.12 90 ALA A N 1
ATOM 664 C CA . ALA A 1 90 ? 7.355 -0.939 -3.851 1.00 94.12 90 ALA A CA 1
ATOM 665 C C . ALA A 1 90 ? 6.858 0.328 -4.558 1.00 94.12 90 ALA A C 1
ATOM 667 O O . ALA A 1 90 ? 5.914 0.258 -5.348 1.00 94.12 90 ALA A O 1
ATOM 668 N N . ALA A 1 91 ? 7.558 1.455 -4.380 1.00 96.19 91 ALA A N 1
ATOM 669 C CA . ALA A 1 91 ? 7.269 2.699 -5.094 1.00 96.19 91 ALA A CA 1
ATOM 670 C C . ALA A 1 91 ? 7.360 2.523 -6.624 1.00 96.19 91 ALA A C 1
ATOM 672 O O . ALA A 1 91 ? 6.472 2.954 -7.357 1.00 96.19 91 ALA A O 1
ATOM 673 N N . ASN A 1 92 ? 8.379 1.814 -7.114 1.00 94.81 92 ASN A N 1
ATOM 674 C CA . ASN A 1 92 ? 8.559 1.494 -8.531 1.00 94.81 92 ASN A CA 1
ATOM 675 C C . ASN A 1 92 ? 7.427 0.615 -9.070 1.00 94.81 92 ASN A C 1
ATOM 677 O O . ASN A 1 92 ? 6.884 0.890 -10.138 1.00 94.81 92 ASN A O 1
ATOM 681 N N . SER A 1 93 ? 7.021 -0.410 -8.319 1.00 93.06 93 SER A N 1
ATOM 682 C CA . SER A 1 93 ? 5.909 -1.285 -8.705 1.00 93.06 93 SER A CA 1
ATOM 683 C C . SER A 1 93 ? 4.586 -0.519 -8.781 1.00 93.06 93 SER A C 1
ATOM 685 O O . SER A 1 93 ? 3.835 -0.682 -9.743 1.00 93.06 93 SER A O 1
ATOM 687 N N . LEU A 1 94 ? 4.323 0.364 -7.812 1.00 95.69 94 LEU A N 1
ATOM 688 C CA . LEU A 1 94 ? 3.144 1.232 -7.810 1.00 95.69 94 LEU A CA 1
ATOM 689 C C . LEU A 1 94 ? 3.166 2.232 -8.970 1.00 95.69 94 LEU A C 1
ATOM 691 O O . LEU A 1 94 ? 2.147 2.420 -9.632 1.00 95.69 94 LEU A O 1
ATOM 695 N N . ASN A 1 9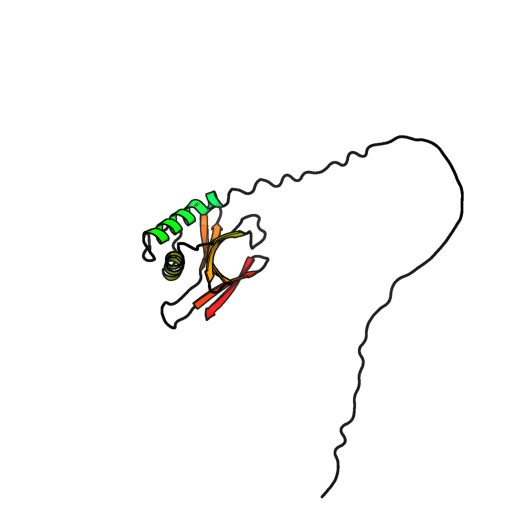5 ? 4.315 2.854 -9.247 1.00 96.88 95 ASN A N 1
ATOM 696 C CA . ASN A 1 95 ? 4.447 3.813 -10.341 1.00 96.88 95 ASN A CA 1
ATOM 697 C C . ASN A 1 95 ? 4.290 3.147 -11.717 1.00 96.88 95 ASN A C 1
ATOM 699 O O . ASN A 1 95 ? 3.556 3.663 -12.559 1.00 96.88 95 ASN A O 1
ATOM 703 N N . LYS A 1 96 ? 4.905 1.975 -11.933 1.00 94.69 96 LYS A N 1
ATOM 704 C CA . LYS A 1 96 ? 4.773 1.203 -13.184 1.00 94.69 96 LYS A CA 1
ATOM 705 C C . LYS A 1 96 ? 3.322 0.819 -13.487 1.00 94.69 96 LYS A C 1
ATOM 707 O O . LYS A 1 96 ? 2.971 0.676 -14.651 1.00 94.69 96 LYS A O 1
ATOM 712 N N . GLN A 1 97 ? 2.494 0.664 -12.454 1.00 95.50 97 GLN A N 1
ATOM 713 C CA . GLN A 1 97 ? 1.094 0.230 -12.546 1.00 95.50 97 GLN A CA 1
ATOM 714 C C . GLN A 1 97 ? 0.107 1.345 -12.160 1.00 95.50 97 GLN A C 1
ATOM 716 O O . GLN A 1 97 ? -1.038 1.071 -11.802 1.00 95.50 97 GLN A O 1
ATOM 721 N N . LYS A 1 98 ? 0.540 2.613 -12.206 1.00 95.38 98 LYS A N 1
ATOM 722 C CA . LYS A 1 98 ? -0.187 3.774 -11.659 1.00 95.38 98 LYS A CA 1
ATOM 723 C C . LYS A 1 98 ? -1.614 3.958 -12.179 1.00 95.38 98 LYS A C 1
ATOM 725 O O . LYS A 1 98 ? -2.462 4.462 -11.434 1.00 95.38 98 LYS A O 1
ATOM 730 N N . ASP A 1 99 ? -1.871 3.531 -13.409 1.00 95.38 99 ASP A N 1
ATOM 731 C CA . ASP A 1 99 ? -3.166 3.666 -14.085 1.00 95.38 99 ASP A CA 1
ATOM 732 C C . ASP A 1 99 ? -4.105 2.475 -13.824 1.00 95.38 99 ASP A C 1
ATOM 734 O O . ASP A 1 99 ? -5.287 2.531 -14.151 1.00 95.38 99 ASP A O 1
ATOM 738 N N . SER A 1 100 ? -3.604 1.410 -13.189 1.00 95.75 100 SER A N 1
ATOM 739 C CA . SER A 1 100 ? -4.339 0.171 -12.902 1.00 95.75 100 SER A CA 1
ATOM 740 C C . SER A 1 100 ? -4.286 -0.234 -11.426 1.00 95.75 100 SER A C 1
ATOM 742 O O . SER A 1 100 ? -4.531 -1.399 -11.097 1.00 95.75 100 SER A O 1
ATOM 744 N N . LEU A 1 101 ? -3.941 0.703 -10.535 1.00 96.31 101 LEU A N 1
ATOM 745 C CA . LEU A 1 101 ? -3.917 0.440 -9.099 1.00 96.31 101 LEU A CA 1
ATOM 746 C C . LEU A 1 101 ? -5.319 0.136 -8.571 1.00 96.31 101 LEU A C 1
ATOM 748 O O . LEU A 1 101 ? -6.294 0.813 -8.895 1.00 96.31 101 LEU A O 1
ATOM 752 N N . GLN A 1 102 ? -5.380 -0.862 -7.704 1.00 95.69 102 GLN A N 1
ATOM 753 C CA . GLN A 1 102 ? -6.567 -1.317 -7.000 1.00 95.69 102 GLN A CA 1
ATOM 754 C C . GLN A 1 102 ? -6.347 -1.139 -5.502 1.00 95.69 102 GLN A C 1
ATOM 756 O O . GLN A 1 102 ? -5.230 -1.310 -5.008 1.00 95.69 102 GLN A O 1
ATOM 761 N N . TYR A 1 103 ? -7.425 -0.801 -4.800 1.00 95.44 103 TYR A N 1
ATOM 762 C CA . TYR A 1 103 ? -7.431 -0.524 -3.369 1.00 95.44 103 TYR A CA 1
ATOM 763 C C . TYR A 1 103 ? -8.485 -1.402 -2.706 1.00 95.44 103 TYR A C 1
ATOM 765 O O . TYR A 1 103 ? -9.613 -1.483 -3.198 1.00 95.44 103 TYR A O 1
ATOM 773 N N . LEU A 1 104 ? -8.125 -2.034 -1.595 1.00 93.56 104 LEU A N 1
ATOM 774 C CA . LEU A 1 104 ? -9.024 -2.866 -0.804 1.00 93.56 104 LEU A CA 1
ATOM 775 C C . LEU A 1 104 ? -8.871 -2.495 0.669 1.00 93.56 104 LEU A C 1
ATOM 777 O O . LEU A 1 104 ? -7.752 -2.444 1.168 1.00 93.56 104 LEU A O 1
ATOM 781 N N . PHE A 1 105 ? -9.998 -2.259 1.336 1.00 94.50 105 PHE A N 1
ATOM 782 C CA . PHE A 1 105 ? -10.077 -2.195 2.791 1.00 94.50 105 PHE A CA 1
ATOM 783 C C . PHE A 1 105 ? -10.655 -3.507 3.300 1.00 94.50 105 PHE A C 1
ATOM 785 O O . PHE A 1 105 ? -11.707 -3.927 2.809 1.00 94.50 105 PHE A O 1
ATOM 792 N N . TYR A 1 106 ? -9.963 -4.161 4.225 1.00 91.88 106 TYR A N 1
ATOM 793 C CA . TYR A 1 106 ? -10.429 -5.410 4.813 1.00 91.88 106 TYR A CA 1
ATOM 794 C C . TYR A 1 106 ? -9.765 -5.633 6.170 1.00 91.88 106 TYR A C 1
ATOM 796 O O . TYR A 1 106 ? -8.542 -5.643 6.238 1.00 91.88 106 TYR A O 1
ATOM 804 N N . ASP A 1 107 ? -10.578 -5.837 7.199 1.00 92.06 107 ASP A N 1
ATOM 805 C CA . ASP A 1 107 ? -10.189 -6.258 8.546 1.00 92.06 107 ASP A CA 1
ATOM 806 C C . ASP A 1 107 ? -9.677 -7.708 8.517 1.00 92.06 107 ASP A C 1
ATOM 808 O O . ASP A 1 107 ? -10.453 -8.671 8.521 1.00 92.06 107 ASP A O 1
ATOM 812 N N . ILE A 1 108 ? -8.359 -7.884 8.364 1.00 90.56 108 ILE A N 1
ATOM 813 C CA . ILE A 1 108 ? -7.771 -9.225 8.198 1.00 90.56 108 ILE A CA 1
ATOM 814 C C . ILE A 1 108 ? -7.723 -10.021 9.502 1.00 90.56 108 ILE A C 1
ATOM 816 O O . ILE A 1 108 ? -7.675 -11.259 9.445 1.00 90.56 108 ILE A O 1
ATOM 820 N N . ASN A 1 109 ? -7.685 -9.342 10.647 1.00 90.19 109 ASN A N 1
ATOM 821 C CA . ASN A 1 109 ? -7.477 -9.929 11.970 1.00 90.19 109 ASN A CA 1
ATOM 822 C C . ASN A 1 109 ? -8.744 -9.930 12.852 1.00 90.19 109 ASN A C 1
ATOM 824 O O . ASN A 1 109 ? -8.671 -10.415 13.982 1.00 90.19 109 ASN A O 1
ATOM 828 N N . ASP A 1 110 ? -9.884 -9.488 12.313 1.00 90.56 110 ASP A N 1
ATOM 829 C CA . ASP A 1 110 ? -11.191 -9.404 12.973 1.00 90.56 110 ASP A CA 1
ATOM 830 C C . ASP A 1 110 ? -11.172 -8.491 14.229 1.00 90.56 110 ASP A C 1
ATOM 832 O O . ASP A 1 110 ? -11.861 -8.773 15.218 1.00 90.56 110 ASP A O 1
ATOM 836 N N . ASP A 1 111 ? -10.380 -7.408 14.223 1.00 89.94 111 ASP A N 1
ATOM 837 C CA . ASP A 1 111 ? -10.239 -6.478 15.362 1.00 89.94 111 ASP A CA 1
ATOM 838 C C . ASP A 1 111 ? -11.167 -5.245 15.303 1.00 89.94 111 ASP A C 1
ATOM 840 O O . ASP A 1 111 ? -11.247 -4.458 16.256 1.00 89.94 111 ASP A O 1
ATOM 844 N N . GLY A 1 112 ? -11.928 -5.104 14.218 1.00 90.69 112 GLY A N 1
ATOM 845 C CA . GLY A 1 112 ? -12.835 -3.992 13.967 1.00 90.69 112 GLY A CA 1
ATOM 846 C C . GLY A 1 112 ? -12.207 -2.833 13.189 1.00 90.69 112 GLY A C 1
ATOM 847 O O . GLY A 1 112 ? -12.929 -1.880 12.871 1.00 90.69 112 GLY A O 1
ATOM 848 N N . VAL A 1 113 ? -10.923 -2.895 12.830 1.00 91.44 113 VAL A N 1
ATOM 849 C CA . VAL A 1 113 ? -10.184 -1.899 12.040 1.00 91.44 113 VAL A CA 1
ATOM 850 C C . VAL A 1 113 ? -9.816 -2.510 10.689 1.00 91.44 113 VAL A C 1
ATOM 852 O O . VAL A 1 113 ? -9.366 -3.636 10.611 1.00 91.44 113 VAL A O 1
ATOM 855 N N . ASP A 1 114 ? -10.076 -1.803 9.584 1.00 93.88 114 ASP A N 1
ATOM 856 C CA . ASP A 1 114 ? -9.694 -2.327 8.265 1.00 93.88 114 ASP A CA 1
ATOM 857 C C . ASP A 1 114 ? -8.241 -1.973 7.941 1.00 93.88 114 ASP A C 1
ATOM 859 O O . ASP A 1 114 ? -7.855 -0.803 8.028 1.00 93.88 114 ASP A O 1
ATOM 863 N N . GLU A 1 115 ? -7.477 -2.941 7.444 1.00 94.62 115 GLU A N 1
ATOM 864 C CA . GLU A 1 115 ? -6.210 -2.700 6.761 1.00 94.62 115 GLU A CA 1
ATOM 865 C C . GLU A 1 115 ? -6.418 -2.222 5.319 1.00 94.62 115 GLU A C 1
ATOM 867 O O . GLU A 1 115 ? -7.395 -2.574 4.652 1.00 94.62 115 GLU A O 1
ATOM 872 N N . LEU A 1 116 ? -5.458 -1.448 4.803 1.00 96.31 116 LEU A N 1
ATOM 873 C CA . LEU A 1 116 ? -5.429 -0.990 3.414 1.00 96.31 116 LEU A CA 1
ATOM 874 C C . LEU A 1 116 ? -4.441 -1.813 2.587 1.00 96.31 116 LEU A C 1
ATOM 876 O O . LEU A 1 116 ? -3.236 -1.789 2.835 1.00 96.31 116 LEU A O 1
ATOM 880 N N . PHE A 1 117 ? -4.934 -2.433 1.522 1.00 94.94 117 PHE A N 1
ATOM 881 C CA . PHE A 1 117 ? -4.134 -3.124 0.514 1.00 94.94 117 PHE A CA 1
ATOM 882 C C . PHE A 1 117 ? -4.114 -2.330 -0.785 1.00 94.94 117 PHE A C 1
ATOM 884 O O . PHE A 1 117 ? -5.156 -1.873 -1.263 1.00 94.94 117 PHE A O 1
ATOM 891 N N . ILE A 1 118 ? -2.928 -2.203 -1.380 1.00 96.25 118 ILE A N 1
ATOM 892 C CA . ILE A 1 118 ? -2.735 -1.545 -2.672 1.00 96.25 118 ILE A CA 1
ATOM 893 C C . ILE A 1 118 ? -2.000 -2.497 -3.604 1.00 96.25 118 ILE A C 1
ATOM 895 O O . ILE A 1 118 ? -0.936 -3.033 -3.276 1.00 96.25 118 ILE A O 1
ATOM 899 N N . GLY A 1 119 ? -2.569 -2.710 -4.784 1.00 94.50 119 GLY A N 1
ATOM 900 C CA . GLY A 1 119 ? -2.066 -3.683 -5.741 1.00 94.50 119 GLY A CA 1
ATOM 901 C C . GLY A 1 119 ? -2.527 -3.413 -7.161 1.00 94.50 119 GLY A C 1
ATOM 902 O O . GLY A 1 119 ? -3.006 -2.330 -7.481 1.00 94.50 119 GLY A O 1
ATOM 903 N N . HIS A 1 120 ? -2.365 -4.405 -8.023 1.00 93.94 120 HIS A N 1
ATOM 904 C CA . HIS A 1 120 ? -2.854 -4.393 -9.399 1.00 93.94 120 HIS A CA 1
ATOM 905 C C . HIS A 1 120 ? -3.135 -5.828 -9.855 1.00 93.94 120 HIS A C 1
ATOM 907 O O . HIS A 1 120 ? -2.764 -6.794 -9.187 1.00 93.94 120 HIS A O 1
ATOM 913 N N . THR A 1 121 ? -3.780 -5.990 -11.008 1.00 91.88 121 THR A N 1
ATOM 914 C CA . THR A 1 121 ? -3.910 -7.303 -11.648 1.00 91.88 121 THR A CA 1
ATOM 915 C C . THR A 1 121 ? -2.715 -7.548 -12.562 1.00 91.88 121 THR A C 1
ATOM 917 O O . THR A 1 121 ? -2.468 -6.770 -13.479 1.00 91.88 121 THR A O 1
ATOM 920 N N . SER A 1 122 ? -2.008 -8.654 -12.350 1.00 85.56 122 SER A N 1
ATOM 921 C CA . SER A 1 122 ? -0.908 -9.117 -13.195 1.00 85.56 122 SER A CA 1
ATOM 922 C C . SER A 1 122 ? -1.233 -10.514 -13.720 1.00 85.56 122 SER A C 1
ATOM 924 O O . SER A 1 122 ? -1.558 -11.414 -12.947 1.00 85.56 122 SER A O 1
ATOM 926 N N . ASN A 1 123 ? -1.211 -10.702 -15.044 1.00 87.69 123 ASN A N 1
ATOM 927 C CA . ASN A 1 123 ? -1.556 -11.974 -15.701 1.00 87.69 123 ASN A CA 1
ATOM 928 C C . ASN A 1 123 ? -2.908 -12.567 -15.242 1.00 87.69 123 ASN A C 1
ATOM 930 O O . ASN A 1 123 ? -3.030 -13.767 -14.997 1.00 87.69 123 ASN A O 1
ATOM 934 N N . GLY A 1 124 ? -3.922 -11.711 -15.070 1.00 89.31 124 GLY A N 1
ATOM 935 C CA . GLY A 1 124 ? -5.262 -12.113 -14.625 1.00 89.31 124 GLY A CA 1
ATOM 936 C C . GLY A 1 124 ? -5.364 -12.509 -13.146 1.00 89.31 124 GLY A C 1
ATOM 937 O O . GLY A 1 124 ? -6.420 -12.968 -12.718 1.00 89.31 124 GLY A O 1
ATOM 938 N N . LYS A 1 125 ? -4.297 -12.340 -12.356 1.00 87.25 125 LYS A N 1
ATOM 939 C CA . LYS A 1 125 ? -4.273 -12.620 -10.915 1.00 87.25 125 LYS A CA 1
ATOM 940 C C . LYS A 1 125 ? -4.023 -11.336 -10.118 1.00 87.25 125 LYS A C 1
ATOM 942 O O . LYS A 1 125 ? -3.286 -10.469 -10.589 1.00 87.25 125 LYS A O 1
ATOM 947 N N . PRO A 1 126 ? -4.626 -11.181 -8.929 1.00 86.88 126 PRO A N 1
ATOM 948 C CA . PRO A 1 126 ? -4.321 -10.053 -8.060 1.00 86.88 126 PRO A CA 1
ATOM 949 C C . PRO A 1 126 ? -2.875 -10.146 -7.560 1.00 86.88 126 PRO A C 1
ATOM 951 O O . PRO A 1 126 ? -2.401 -11.222 -7.194 1.00 86.88 126 PRO A O 1
ATOM 954 N N . PHE A 1 127 ? -2.190 -9.009 -7.540 1.00 88.31 127 PHE A N 1
ATOM 955 C CA . PHE A 1 127 ? -0.863 -8.852 -6.967 1.00 88.31 127 PHE A CA 1
ATOM 956 C C . PHE A 1 127 ? -0.870 -7.660 -6.014 1.00 88.31 127 PHE A C 1
ATOM 958 O O . PHE A 1 127 ? -1.025 -6.510 -6.437 1.00 88.31 127 PHE A O 1
ATOM 965 N N . THR A 1 128 ? -0.698 -7.933 -4.724 1.00 92.19 128 THR A N 1
ATOM 966 C CA . THR A 1 128 ? -0.589 -6.892 -3.700 1.00 92.19 128 THR A CA 1
ATOM 967 C C . THR A 1 128 ? 0.839 -6.363 -3.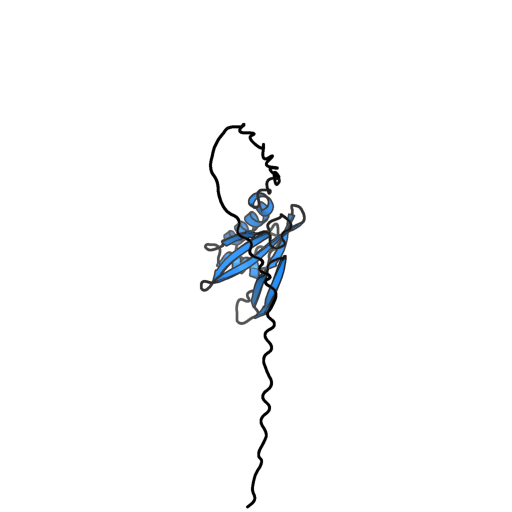673 1.00 92.19 128 THR A C 1
ATOM 969 O O . THR A 1 128 ? 1.793 -7.131 -3.564 1.00 92.19 128 THR A O 1
ATOM 972 N N . VAL A 1 129 ? 0.997 -5.045 -3.787 1.00 94.12 129 VAL A N 1
ATOM 973 C CA . VAL A 1 129 ? 2.309 -4.388 -3.724 1.00 94.12 129 VAL A CA 1
ATOM 974 C C . VAL A 1 129 ? 2.634 -3.994 -2.291 1.00 94.12 129 VAL A C 1
ATOM 976 O O . VAL A 1 129 ? 3.751 -4.221 -1.843 1.00 94.12 129 VAL A O 1
ATOM 979 N N . VAL A 1 130 ? 1.671 -3.426 -1.567 1.00 95.62 130 VAL A N 1
ATOM 980 C CA . VAL A 1 130 ? 1.852 -2.971 -0.185 1.00 95.62 130 VAL A CA 1
ATOM 981 C C . VAL A 1 130 ? 0.557 -3.133 0.604 1.00 95.62 130 VAL A C 1
ATOM 983 O O . VAL A 1 130 ? -0.540 -2.996 0.058 1.00 95.62 130 VAL A O 1
ATOM 986 N N . ALA A 1 131 ? 0.704 -3.443 1.884 1.00 95.62 131 ALA A N 1
ATOM 987 C CA . ALA A 1 131 ? -0.354 -3.458 2.877 1.00 95.62 131 ALA A CA 1
ATOM 988 C C . ALA A 1 131 ? -0.009 -2.499 4.016 1.00 95.62 131 ALA A C 1
ATOM 990 O O . ALA A 1 131 ? 1.150 -2.423 4.435 1.00 95.62 131 ALA A O 1
ATOM 991 N N . TYR A 1 132 ? -1.021 -1.820 4.544 1.00 96.81 132 TYR A N 1
ATOM 992 C CA . TYR A 1 132 ? -0.901 -0.904 5.666 1.00 96.81 132 TYR A CA 1
ATOM 993 C C . TYR A 1 132 ? -1.893 -1.256 6.765 1.00 96.81 132 TYR A C 1
ATOM 995 O O . TYR A 1 132 ? -3.055 -1.537 6.484 1.00 96.81 132 TYR A O 1
ATOM 1003 N N . TYR A 1 133 ? -1.461 -1.115 8.009 1.00 95.69 133 TYR A N 1
ATOM 1004 C CA . TYR A 1 133 ? -2.317 -1.184 9.191 1.00 95.69 133 TYR A CA 1
ATOM 1005 C C . TYR A 1 133 ? -2.328 0.171 9.908 1.00 95.69 133 TYR A C 1
ATOM 1007 O O . TYR A 1 133 ? -1.540 1.063 9.569 1.00 95.69 133 TYR A O 1
ATOM 1015 N N . LEU A 1 134 ? -3.218 0.340 10.885 1.00 95.75 134 LEU A N 1
ATOM 1016 C CA . LEU A 1 134 ? -3.248 1.522 11.743 1.00 95.75 134 LEU A CA 1
ATOM 1017 C C . LEU A 1 134 ? -2.642 1.201 13.109 1.00 95.75 134 LEU A C 1
ATOM 1019 O O . LEU A 1 134 ? -3.105 0.313 13.816 1.00 95.75 134 LEU A O 1
ATOM 1023 N N . ASP A 1 135 ? -1.638 1.976 13.510 1.00 94.19 135 ASP A N 1
ATOM 1024 C CA . ASP A 1 135 ? -1.236 2.076 14.912 1.00 94.19 135 ASP A CA 1
ATOM 1025 C C . ASP A 1 135 ? -1.933 3.301 15.514 1.00 94.19 135 ASP A C 1
ATOM 1027 O O . ASP A 1 135 ? -1.538 4.456 15.298 1.00 94.19 135 ASP A O 1
ATOM 1031 N N . GLY A 1 136 ? -3.072 3.053 16.163 1.00 90.88 136 GLY A N 1
ATOM 1032 C CA . GLY A 1 136 ? -4.016 4.096 16.553 1.00 90.88 136 GLY A CA 1
ATOM 1033 C C . GLY A 1 136 ? -4.644 4.768 15.329 1.00 90.88 136 GLY A C 1
ATOM 1034 O O . GLY A 1 136 ? -5.499 4.190 14.668 1.00 90.88 136 GLY A O 1
ATOM 1035 N N . LYS A 1 137 ? -4.241 6.010 15.032 1.00 89.50 137 LYS A N 1
ATOM 1036 C CA . LYS A 1 137 ? -4.687 6.769 13.841 1.00 89.50 137 LYS A CA 1
ATOM 1037 C C . LYS A 1 137 ? -3.571 6.984 12.817 1.00 89.50 137 LYS A C 1
ATOM 1039 O O . LYS A 1 137 ? -3.745 7.755 11.877 1.00 89.50 137 LYS A O 1
ATOM 1044 N N . THR A 1 138 ? -2.419 6.350 13.020 1.00 94.62 138 THR A N 1
ATOM 1045 C CA . THR A 1 138 ? -1.236 6.539 12.182 1.00 94.62 138 THR A CA 1
ATOM 1046 C C . THR A 1 138 ? -1.045 5.317 11.288 1.00 94.62 138 THR A C 1
ATOM 1048 O O . THR A 1 138 ? -0.789 4.230 11.813 1.00 94.62 138 THR A O 1
ATOM 1051 N N . PRO A 1 139 ? -1.126 5.464 9.954 1.00 97.12 139 PRO A N 1
ATOM 1052 C CA . PRO A 1 139 ? -0.833 4.372 9.038 1.00 97.12 139 PRO A CA 1
ATOM 1053 C C . PRO A 1 139 ? 0.627 3.925 9.125 1.00 97.12 139 PRO A C 1
ATOM 1055 O O . PRO A 1 139 ? 1.544 4.748 9.161 1.00 97.12 139 PRO A O 1
ATOM 1058 N N . LYS A 1 140 ? 0.844 2.611 9.114 1.00 97.19 140 LYS A N 1
ATOM 1059 C CA . LYS A 1 140 ? 2.164 1.971 9.083 1.00 97.19 140 LYS A CA 1
ATOM 1060 C C . LYS A 1 140 ? 2.182 0.847 8.058 1.00 97.19 140 LYS A C 1
ATOM 1062 O O . LYS A 1 140 ? 1.147 0.251 7.771 1.00 97.19 140 LYS A O 1
ATOM 1067 N N . ILE A 1 141 ? 3.357 0.555 7.503 1.00 95.94 141 ILE A N 1
ATOM 1068 C CA . ILE A 1 141 ? 3.521 -0.581 6.590 1.00 95.94 141 ILE A CA 1
ATOM 1069 C C . ILE A 1 141 ? 3.372 -1.875 7.382 1.00 95.94 141 ILE A C 1
ATOM 1071 O O . ILE A 1 141 ? 4.097 -2.108 8.346 1.00 95.94 141 ILE A O 1
ATOM 1075 N N . LEU A 1 142 ? 2.447 -2.718 6.931 1.00 93.75 142 LEU A N 1
ATOM 1076 C CA . LEU A 1 142 ? 2.324 -4.100 7.374 1.00 93.75 142 LEU A CA 1
ATOM 1077 C C . LEU A 1 142 ? 3.287 -4.994 6.587 1.00 93.75 142 LEU A C 1
ATOM 1079 O O . LEU A 1 142 ? 4.048 -5.765 7.163 1.00 93.75 142 LEU A O 1
ATOM 1083 N N . HIS A 1 143 ? 3.257 -4.887 5.257 1.00 92.44 143 HIS A N 1
ATOM 1084 C CA . HIS A 1 143 ? 4.145 -5.639 4.375 1.00 92.44 143 HIS A CA 1
ATOM 1085 C C . HIS A 1 143 ? 4.223 -5.002 2.987 1.00 92.44 143 HIS A C 1
ATOM 1087 O O . HIS A 1 143 ? 3.322 -4.272 2.575 1.00 92.44 143 HIS A O 1
ATOM 1093 N N . GLN A 1 144 ? 5.282 -5.311 2.243 1.00 93.19 144 GLN A N 1
ATOM 1094 C CA . GLN A 1 144 ? 5.485 -4.850 0.873 1.00 93.19 144 GLN A CA 1
ATOM 1095 C C . GLN A 1 144 ? 6.219 -5.901 0.037 1.00 93.19 144 GLN A C 1
ATOM 1097 O O . GLN A 1 144 ? 7.189 -6.508 0.487 1.00 93.19 144 GLN A O 1
ATOM 1102 N N . SER A 1 145 ? 5.752 -6.089 -1.192 1.00 91.56 145 SER A N 1
ATOM 1103 C CA . SER A 1 145 ? 6.289 -7.040 -2.161 1.00 91.56 145 SER A CA 1
ATOM 1104 C C . SER A 1 145 ? 7.567 -6.495 -2.780 1.00 91.56 145 SER A C 1
ATOM 1106 O O . SER A 1 145 ? 7.657 -5.304 -3.082 1.00 91.56 145 SER A O 1
ATOM 1108 N N . TYR A 1 146 ? 8.531 -7.373 -3.027 1.00 86.00 146 TYR A N 1
ATOM 1109 C CA . TYR A 1 146 ? 9.791 -7.060 -3.690 1.00 86.00 146 TYR A CA 1
ATOM 1110 C C . TYR A 1 146 ? 9.780 -7.580 -5.128 1.00 86.00 146 TYR A C 1
ATOM 1112 O O . TYR A 1 146 ? 9.400 -8.719 -5.379 1.00 86.00 146 TYR A O 1
ATOM 1120 N N . VAL A 1 147 ? 10.216 -6.769 -6.092 1.00 79.56 147 VAL A N 1
ATOM 1121 C CA . VAL A 1 147 ? 10.417 -7.220 -7.475 1.00 79.56 147 VAL A CA 1
ATOM 1122 C C . VAL A 1 147 ? 11.720 -6.632 -8.002 1.00 79.56 147 VAL A C 1
ATOM 1124 O O . VAL A 1 147 ? 11.781 -5.441 -8.312 1.00 79.56 147 VAL A O 1
ATOM 1127 N N . ALA A 1 148 ? 12.755 -7.465 -8.129 1.00 72.69 148 ALA A N 1
ATOM 1128 C CA . ALA A 1 148 ? 13.994 -7.067 -8.791 1.00 72.69 148 ALA A CA 1
ATOM 1129 C C . ALA A 1 148 ? 13.768 -6.790 -10.291 1.00 72.69 148 ALA A C 1
ATOM 1131 O O . ALA A 1 148 ? 12.989 -7.476 -10.961 1.00 72.69 148 ALA A O 1
ATOM 1132 N N . GLU A 1 149 ? 14.482 -5.803 -10.841 1.00 67.56 149 GLU A N 1
ATOM 1133 C CA . GLU A 1 149 ? 14.309 -5.387 -12.240 1.00 67.56 149 GLU A CA 1
ATOM 1134 C C . GLU A 1 149 ? 14.873 -6.392 -13.262 1.00 67.56 149 GLU A C 1
ATOM 1136 O O . GLU A 1 149 ? 14.338 -6.488 -14.364 1.00 67.56 149 GLU A O 1
ATOM 1141 N N . ALA A 1 150 ? 15.889 -7.188 -12.904 1.00 68.75 150 ALA A N 1
ATOM 1142 C CA . ALA A 1 150 ? 16.484 -8.193 -13.789 1.00 68.75 150 ALA A CA 1
ATOM 1143 C C . ALA A 1 150 ? 16.881 -9.466 -13.026 1.00 68.75 150 ALA A C 1
ATOM 1145 O O . ALA A 1 150 ? 17.699 -9.401 -12.115 1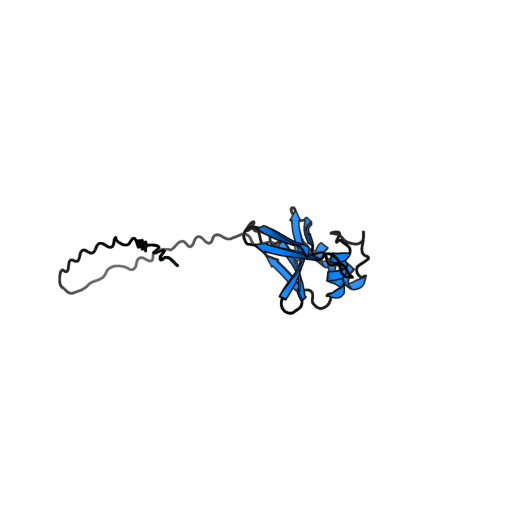.00 68.75 150 ALA A O 1
ATOM 1146 N N . GLY A 1 151 ? 16.303 -10.614 -13.414 1.00 58.69 151 GLY A N 1
ATOM 1147 C CA . GLY A 1 151 ? 16.743 -11.970 -13.031 1.00 58.69 151 GLY A CA 1
ATOM 1148 C C . GLY A 1 151 ? 16.871 -12.291 -11.533 1.00 58.69 151 GLY A C 1
ATOM 1149 O O . GLY A 1 151 ? 17.435 -13.328 -11.206 1.00 58.69 151 GLY A O 1
ATOM 1150 N N . GLY A 1 152 ? 16.407 -11.411 -10.643 1.00 66.69 152 GLY A N 1
ATOM 1151 C CA . GLY A 1 152 ? 16.635 -11.487 -9.200 1.00 66.69 152 GLY A CA 1
ATOM 1152 C C . GLY A 1 152 ? 15.398 -11.872 -8.392 1.00 66.69 152 GLY A C 1
ATOM 1153 O O . GLY A 1 152 ? 14.356 -12.207 -8.957 1.00 66.69 152 GLY A O 1
ATOM 1154 N N . ALA A 1 153 ? 15.538 -11.769 -7.066 1.00 68.75 153 AL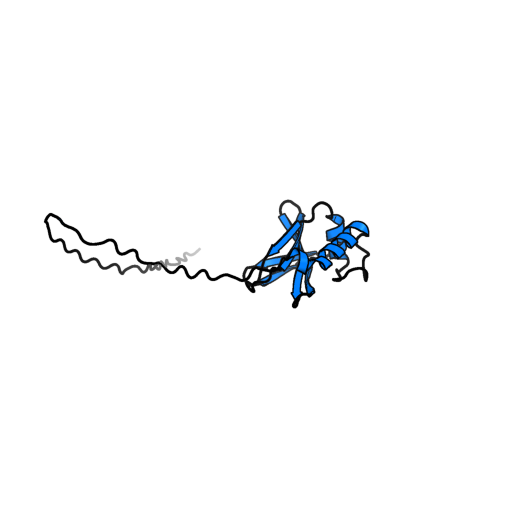A A N 1
ATOM 1155 C CA . ALA A 1 153 ? 14.523 -12.177 -6.105 1.00 68.75 153 ALA A CA 1
ATOM 1156 C C . ALA A 1 153 ? 13.195 -11.438 -6.306 1.00 68.75 153 ALA A C 1
ATOM 1158 O O . ALA A 1 153 ? 13.142 -10.258 -6.686 1.00 68.75 153 ALA A O 1
ATOM 1159 N N . ARG A 1 154 ? 12.102 -12.141 -6.036 1.00 78.06 154 ARG A N 1
ATOM 1160 C CA . ARG A 1 154 ? 10.763 -11.557 -5.980 1.00 78.06 154 ARG A CA 1
ATOM 1161 C C . ARG A 1 154 ? 10.097 -12.027 -4.709 1.00 78.06 154 ARG A C 1
ATOM 1163 O O . ARG A 1 154 ? 10.168 -13.206 -4.403 1.00 78.06 154 ARG A O 1
ATOM 1170 N N . SER A 1 155 ? 9.423 -11.141 -3.995 1.00 79.62 155 SER A N 1
ATOM 1171 C CA . SER A 1 155 ? 8.530 -11.547 -2.923 1.00 79.62 155 SER A CA 1
ATOM 1172 C C . SER A 1 155 ? 7.108 -11.114 -3.228 1.00 79.62 155 SER A C 1
ATOM 1174 O O . SER A 1 155 ? 6.863 -10.037 -3.775 1.00 79.62 155 SER A O 1
ATOM 1176 N N . ALA A 1 156 ? 6.169 -11.985 -2.890 1.00 80.31 156 ALA A N 1
ATOM 1177 C CA . ALA A 1 156 ? 4.755 -11.667 -2.821 1.00 80.31 156 ALA A CA 1
ATOM 1178 C C . ALA A 1 156 ? 4.223 -12.163 -1.483 1.00 80.31 156 ALA A C 1
ATOM 1180 O O . ALA A 1 156 ? 4.821 -13.030 -0.845 1.00 80.31 156 ALA A O 1
ATOM 1181 N N . PHE A 1 157 ? 3.081 -11.641 -1.065 1.00 83.94 157 PHE A N 1
ATOM 1182 C CA . PHE A 1 157 ? 2.450 -12.058 0.174 1.00 83.94 157 PHE A CA 1
ATOM 1183 C C . PHE A 1 157 ? 0.974 -12.349 -0.036 1.00 83.94 157 PHE A C 1
ATOM 1185 O O . PHE A 1 157 ? 0.310 -11.760 -0.891 1.00 83.94 157 PHE A O 1
ATOM 1192 N N . SER A 1 158 ? 0.480 -13.306 0.738 1.00 78.19 158 SER A N 1
ATOM 1193 C CA . SER A 1 158 ? -0.931 -13.671 0.815 1.00 78.19 158 SER A CA 1
ATOM 1194 C C . SER A 1 158 ? -1.409 -13.544 2.252 1.00 78.19 158 SER A C 1
ATOM 1196 O O . SER A 1 158 ? -0.657 -13.816 3.190 1.00 78.19 158 SER A O 1
ATOM 1198 N N . PHE A 1 159 ? -2.668 -13.151 2.402 1.00 80.19 159 PHE A N 1
ATOM 1199 C CA . PHE A 1 159 ? -3.343 -13.075 3.690 1.00 80.19 159 PHE A CA 1
ATOM 1200 C C . PHE A 1 159 ? -4.294 -14.245 3.847 1.00 80.19 159 PHE A C 1
ATOM 1202 O O . PHE A 1 159 ? -4.983 -14.637 2.901 1.00 80.19 159 PHE A O 1
ATOM 1209 N N . PHE A 1 160 ? -4.353 -14.763 5.062 1.00 77.50 160 PHE A N 1
ATOM 1210 C CA . PHE A 1 160 ? -5.322 -15.755 5.482 1.00 77.50 160 PHE A CA 1
ATOM 1211 C C . PHE A 1 160 ? -6.138 -15.197 6.640 1.00 77.50 160 PHE A C 1
ATOM 1213 O O . PHE A 1 160 ? -5.720 -14.274 7.339 1.00 77.50 160 PHE A O 1
ATOM 1220 N N . LYS A 1 161 ? -7.316 -15.787 6.836 1.00 76.50 161 LYS A N 1
ATOM 1221 C CA . LYS A 1 161 ? -8.218 -15.420 7.924 1.00 76.50 161 LYS A CA 1
ATOM 1222 C C . LYS A 1 161 ? -7.487 -15.446 9.275 1.00 76.50 161 LYS A C 1
ATOM 1224 O O . LYS A 1 161 ? -6.739 -16.388 9.542 1.00 76.50 161 LYS A O 1
ATOM 1229 N N . GLY A 1 162 ? -7.749 -14.445 10.117 1.00 78.69 162 GLY A N 1
ATOM 1230 C CA . GLY A 1 162 ? -7.131 -14.304 11.438 1.00 78.69 162 GLY A CA 1
ATOM 1231 C C . GLY A 1 162 ? -5.777 -13.590 11.416 1.00 78.69 162 GLY A C 1
ATOM 1232 O O . GLY A 1 162 ? -4.947 -13.833 12.286 1.00 78.69 162 GLY A O 1
ATOM 1233 N N . GLY A 1 163 ? -5.525 -12.751 10.408 1.00 78.56 163 GLY A N 1
ATOM 1234 C CA . GLY A 1 163 ? -4.344 -11.887 10.333 1.00 78.56 163 GLY A CA 1
ATOM 1235 C C . GLY A 1 163 ? -3.049 -12.594 9.928 1.00 78.56 163 GLY A C 1
ATOM 1236 O O . GLY A 1 163 ? -1.971 -12.008 10.017 1.00 78.56 163 GLY A O 1
ATOM 1237 N N . LEU A 1 164 ? -3.121 -13.852 9.486 1.00 78.75 164 LEU A N 1
ATOM 1238 C CA . LEU A 1 164 ? -1.937 -14.606 9.085 1.00 78.75 164 LEU A CA 1
ATOM 1239 C C . LEU A 1 164 ? -1.428 -14.116 7.726 1.00 78.75 164 LEU A C 1
ATOM 1241 O O . LEU A 1 164 ? -2.111 -14.234 6.708 1.00 78.75 164 LEU A O 1
ATOM 1245 N N . LEU A 1 165 ? -0.197 -13.611 7.714 1.00 82.94 165 LEU A N 1
ATOM 1246 C CA . LEU A 1 165 ? 0.535 -13.229 6.512 1.00 82.94 165 LEU A CA 1
ATOM 1247 C C . LEU A 1 165 ? 1.546 -14.322 6.152 1.00 82.94 165 LEU A C 1
ATOM 1249 O O . LEU A 1 165 ? 2.341 -14.749 6.989 1.00 82.94 165 LEU A O 1
ATOM 1253 N N . TYR A 1 166 ? 1.544 -14.738 4.888 1.00 81.56 166 TYR A N 1
ATOM 1254 C CA . TYR A 1 166 ? 2.557 -15.627 4.331 1.00 81.56 166 TYR A CA 1
ATOM 1255 C C . TYR A 1 166 ? 3.295 -14.934 3.192 1.00 81.56 166 TYR A C 1
ATOM 1257 O O . TYR A 1 166 ? 2.677 -14.555 2.195 1.00 81.56 166 TYR A O 1
ATOM 1265 N N . THR A 1 167 ? 4.609 -14.799 3.337 1.00 83.25 167 THR A N 1
ATOM 1266 C CA . THR A 1 167 ? 5.497 -14.277 2.296 1.00 83.25 167 THR A CA 1
ATOM 1267 C C . THR A 1 167 ? 6.113 -15.439 1.529 1.00 83.25 167 THR A C 1
ATOM 1269 O O . THR A 1 167 ? 6.640 -16.377 2.124 1.00 83.25 167 THR A O 1
ATOM 1272 N N . VAL A 1 168 ? 6.055 -15.363 0.204 1.00 77.75 168 VAL A N 1
ATOM 1273 C CA . VAL A 1 168 ? 6.740 -16.283 -0.705 1.00 77.75 168 VAL A CA 1
ATOM 1274 C C . VAL A 1 168 ? 7.844 -15.516 -1.401 1.00 77.75 168 VAL A C 1
ATOM 1276 O O . VAL A 1 168 ? 7.578 -14.459 -1.971 1.00 77.75 168 VAL A O 1
ATOM 1279 N N . GLU A 1 169 ? 9.053 -16.062 -1.369 1.00 78.94 169 GLU A N 1
ATOM 1280 C CA . GLU A 1 169 ? 10.203 -15.577 -2.125 1.00 78.94 169 GLU A CA 1
ATOM 1281 C C . GLU A 1 169 ? 10.442 -16.500 -3.331 1.00 78.94 169 GLU A C 1
ATOM 1283 O O . GLU A 1 169 ? 10.335 -17.723 -3.211 1.00 78.94 169 GLU A O 1
ATOM 1288 N N . PHE A 1 170 ? 10.716 -15.910 -4.493 1.00 68.81 170 PHE A N 1
ATOM 1289 C CA . PHE A 1 170 ? 10.945 -16.570 -5.780 1.00 68.81 170 PHE A CA 1
ATOM 1290 C C . PHE A 1 170 ? 12.294 -16.160 -6.365 1.00 68.81 170 PHE A C 1
ATOM 1292 O O . PHE A 1 170 ? 12.670 -14.973 -6.192 1.00 68.81 170 PHE A O 1
#

Foldseek 3Di:
DDDDDDDDDDDDDDDDDDDDDDDDDDDDDDDDDDDDDDDDDPPPPDPPPPDDDQPDVCVLCVQVVVQLVVLQVPNLPCVPPGPADDDSQLSNQSNVCVVFKDWDWDDQQPPSGTKIWIFGDDPNHTFTAWIWDDPPSRIYTPDGWGDDPPPDKTWGWDGDHNGDIDIDID

Sequence (170 aa):
MKRANLGMMTLLALVLGACGNGQTKDSGAEKSQVTQGATTAEVTTQTTTTVAPKPDNKELYAKVFEDIRTVKELGADVAGKLNVPLEYWAANSLNKQKDSLQYLFYDINDDGVDELFIGHTSNGKPFTVVAYYLDGKTPKILHQSYVAEAGGARSAFSFFKGGLLYTVEF

Radius of gyration: 31.63 Å; chains: 1; bounding box: 82×87×39 Å

Secondary structure (DSSP, 8-state):
--------------------------------------------------PPPPP-HHHHTHHHHHHHHHHHHH-S--TTT-SSPPPHHHHHHHHHTTTS-EEEEE-SSSSS-PEEEEEEEETTEEEEEEEEEEETTEEEEEEE--B-SSS--BEEEEEETTTEEEEEE-

pLDDT: mean 74.15, std 25.07, range [25.25, 98.44]